Protein AF-A0AAD5VWN6-F1 (afdb_monomer)

InterPro domains:
  IPR001338 Class I Hydrophobin [PF01185] (33-110)
  IPR001338 Class I Hydrophobin [SM00075] (33-107)

pLDDT: mean 71.24, std 16.0, range [37.81, 91.0]

Structure (mmCIF, N/CA/C/O backbone):
data_AF-A0AAD5VWN6-F1
#
_entry.id   AF-A0AAD5VWN6-F1
#
loop_
_atom_site.group_PDB
_atom_site.id
_atom_site.type_symbol
_atom_site.label_atom_id
_atom_site.label_alt_id
_atom_site.label_comp_id
_atom_site.label_asym_id
_atom_site.label_entity_id
_atom_site.label_seq_id
_atom_site.pdbx_PDB_ins_code
_atom_site.Cartn_x
_atom_site.Cartn_y
_atom_site.Cartn_z
_atom_site.occupancy
_atom_site.B_iso_or_equiv
_atom_site.auth_seq_id
_atom_site.auth_comp_id
_atom_site.auth_asym_id
_atom_site.auth_atom_id
_atom_site.pdbx_PDB_model_num
ATOM 1 N N . MET A 1 1 ? -40.906 -38.883 14.150 1.00 48.06 1 MET A N 1
ATOM 2 C CA . MET A 1 1 ? -40.483 -40.295 14.250 1.00 48.06 1 MET A CA 1
ATOM 3 C C . MET A 1 1 ? -40.763 -40.984 12.924 1.00 48.06 1 MET A C 1
ATOM 5 O O . MET A 1 1 ? -41.89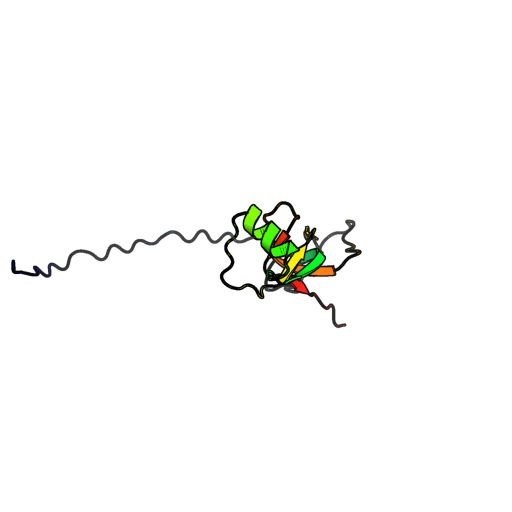8 -41.350 12.664 1.00 48.06 1 MET A O 1
ATOM 9 N N . TYR A 1 2 ? -39.741 -41.125 12.083 1.00 50.22 2 TYR A N 1
ATOM 10 C CA . TYR A 1 2 ? -39.626 -42.271 11.187 1.00 50.22 2 TYR A CA 1
ATOM 11 C C . TYR A 1 2 ? -38.157 -42.688 11.191 1.00 50.22 2 TYR A C 1
ATOM 13 O O . TYR A 1 2 ? -37.255 -41.855 11.246 1.00 50.22 2 TYR A O 1
ATOM 21 N N . PHE A 1 3 ? -37.984 -43.989 11.316 1.00 52.44 3 PHE A N 1
ATOM 22 C CA . PHE A 1 3 ? -36.806 -44.709 11.763 1.00 52.44 3 PHE A CA 1
ATOM 23 C C . PHE A 1 3 ? -35.959 -45.140 10.552 1.00 52.44 3 PHE A C 1
ATOM 25 O O . PHE A 1 3 ? -36.491 -45.295 9.455 1.00 52.44 3 PHE A O 1
ATOM 32 N N . ASN A 1 4 ? -34.674 -45.405 10.814 1.00 44.66 4 ASN A N 1
ATOM 33 C CA . ASN A 1 4 ? -33.694 -46.151 10.006 1.00 44.66 4 ASN A CA 1
ATOM 34 C C . ASN A 1 4 ? -32.741 -45.418 9.050 1.00 44.66 4 ASN A C 1
ATOM 36 O O . ASN A 1 4 ? -32.905 -45.375 7.833 1.00 44.66 4 ASN A O 1
ATOM 40 N N . MET A 1 5 ? -31.622 -45.026 9.667 1.00 58.59 5 MET A N 1
ATOM 41 C CA . MET A 1 5 ? -30.266 -44.956 9.127 1.00 58.59 5 MET A CA 1
ATOM 42 C C . MET A 1 5 ? -29.877 -46.269 8.416 1.00 58.59 5 MET A C 1
ATOM 44 O O . MET A 1 5 ? -29.539 -47.254 9.069 1.00 58.59 5 MET A O 1
ATOM 48 N N . GLN A 1 6 ? -29.885 -46.291 7.082 1.00 53.38 6 GLN A N 1
ATOM 49 C CA . GLN A 1 6 ? -29.202 -47.334 6.311 1.00 53.38 6 GLN A CA 1
ATOM 50 C C . GLN A 1 6 ? -27.794 -46.843 5.969 1.00 53.38 6 GLN A C 1
ATOM 52 O O . GLN A 1 6 ? -27.587 -46.075 5.032 1.00 53.38 6 GLN A O 1
ATOM 57 N N . PHE A 1 7 ? -26.831 -47.283 6.776 1.00 58.59 7 PHE A N 1
ATOM 58 C CA . PHE A 1 7 ? -25.401 -47.027 6.628 1.00 58.59 7 PHE A CA 1
ATOM 59 C C . PHE A 1 7 ? -24.861 -47.858 5.451 1.00 58.59 7 PHE A C 1
ATOM 61 O O . PHE A 1 7 ? -24.333 -48.954 5.630 1.00 58.59 7 PHE A O 1
ATOM 68 N N . LYS A 1 8 ? -25.052 -47.387 4.215 1.00 51.09 8 LYS A N 1
ATOM 69 C CA . LYS A 1 8 ? -24.422 -48.001 3.039 1.00 51.09 8 LYS A CA 1
ATOM 70 C C . LYS A 1 8 ? -23.141 -47.248 2.700 1.00 51.09 8 LYS A C 1
ATOM 72 O O . LYS A 1 8 ? -23.189 -46.165 2.130 1.00 51.09 8 LYS A O 1
ATOM 77 N N . LEU A 1 9 ? -22.002 -47.855 3.049 1.00 57.28 9 LEU A N 1
ATOM 78 C CA . LEU A 1 9 ? -20.699 -47.523 2.475 1.00 57.28 9 LEU A CA 1
ATOM 79 C C . LEU A 1 9 ? -20.827 -47.550 0.947 1.00 57.28 9 LEU A C 1
ATOM 81 O O . LEU A 1 9 ? -21.028 -48.610 0.352 1.00 57.28 9 LEU A O 1
ATOM 85 N N . SER A 1 10 ? -20.708 -46.396 0.302 1.00 52.88 10 SER A N 1
ATOM 86 C CA . SER A 1 10 ? -20.518 -46.336 -1.140 1.00 52.88 10 SER A CA 1
ATOM 87 C C . SER A 1 10 ? -19.602 -45.183 -1.506 1.00 52.88 10 SER A C 1
ATOM 89 O O . SER A 1 10 ? -19.931 -44.023 -1.299 1.00 52.88 10 SER A O 1
ATOM 91 N N . ALA A 1 11 ? -18.459 -45.598 -2.049 1.00 55.22 11 ALA A N 1
ATOM 92 C CA . ALA A 1 11 ? -17.525 -44.877 -2.896 1.00 55.22 11 ALA A CA 1
ATOM 93 C C . ALA A 1 11 ? -16.919 -43.576 -2.343 1.00 55.22 11 ALA A C 1
ATOM 95 O O . ALA A 1 11 ? -17.510 -42.501 -2.372 1.00 55.22 11 ALA A O 1
ATOM 96 N N . LEU A 1 12 ? -15.639 -43.687 -1.971 1.00 53.09 12 LEU A N 1
ATOM 97 C CA . LEU A 1 12 ? -14.665 -42.606 -2.084 1.00 53.09 12 LEU A CA 1
ATOM 98 C C . LEU A 1 12 ? -14.720 -42.036 -3.510 1.00 53.09 12 LEU A C 1
ATOM 100 O O . LEU A 1 12 ? -14.169 -42.625 -4.437 1.00 53.09 12 LEU A O 1
ATOM 104 N N . VAL A 1 13 ? -15.371 -40.890 -3.688 1.00 54.78 13 VAL A N 1
ATOM 105 C CA . VAL A 1 13 ? -15.123 -40.027 -4.844 1.00 54.78 13 VAL A CA 1
ATOM 106 C C . VAL A 1 13 ? -14.114 -38.992 -4.377 1.00 54.78 13 VAL A C 1
ATOM 108 O O . VAL A 1 13 ? -14.460 -37.985 -3.765 1.00 54.78 13 VAL A O 1
ATOM 111 N N . ALA A 1 14 ? -12.837 -39.281 -4.619 1.00 57.34 14 ALA A N 1
ATOM 112 C CA . ALA A 1 14 ? -11.787 -38.283 -4.535 1.00 57.34 14 ALA A CA 1
ATOM 113 C C . ALA A 1 14 ? -12.021 -37.271 -5.665 1.00 57.34 14 ALA A C 1
ATOM 115 O O . ALA A 1 14 ? -11.592 -37.473 -6.799 1.00 57.34 14 ALA A O 1
ATOM 116 N N . ALA A 1 15 ? -12.746 -36.193 -5.369 1.00 50.84 15 ALA A N 1
ATOM 117 C CA . ALA A 1 15 ? -12.767 -35.021 -6.226 1.00 50.84 15 ALA A CA 1
ATOM 118 C C . ALA A 1 15 ? -11.416 -34.310 -6.066 1.00 50.84 15 ALA A C 1
ATOM 120 O O . ALA A 1 15 ? -11.249 -33.440 -5.214 1.00 50.84 15 ALA A O 1
ATOM 121 N N . ALA A 1 16 ? -10.427 -34.727 -6.858 1.00 58.88 16 ALA A N 1
ATOM 122 C CA . ALA A 1 16 ? -9.221 -33.944 -7.073 1.00 58.88 16 ALA A CA 1
ATOM 123 C C . ALA A 1 16 ? -9.624 -32.693 -7.867 1.00 58.88 16 ALA A C 1
ATOM 125 O O . ALA A 1 16 ? -9.675 -32.709 -9.096 1.00 58.88 16 ALA A O 1
ATOM 126 N N . LEU A 1 17 ? -9.985 -31.619 -7.162 1.00 53.59 17 LEU A N 1
ATOM 127 C CA . LEU A 1 17 ? -10.072 -30.301 -7.775 1.00 53.59 17 LEU A CA 1
ATOM 128 C C . LEU A 1 17 ? -8.651 -29.925 -8.191 1.00 53.59 17 LEU A C 1
ATOM 130 O O . LEU A 1 17 ? -7.768 -29.777 -7.348 1.00 53.59 17 LEU A O 1
ATOM 134 N N . ALA A 1 18 ? -8.436 -29.862 -9.504 1.00 53.31 18 ALA A N 1
ATOM 135 C CA . ALA A 1 18 ? -7.191 -29.437 -10.114 1.00 53.31 18 ALA A CA 1
ATOM 136 C C . ALA A 1 18 ? -6.790 -28.079 -9.531 1.00 53.31 18 ALA A C 1
ATOM 138 O O . ALA A 1 18 ? -7.446 -27.065 -9.770 1.00 53.31 18 ALA A O 1
ATOM 139 N N . THR A 1 19 ? -5.723 -28.063 -8.739 1.00 49.81 19 THR A N 1
ATOM 140 C CA . THR A 1 19 ? -5.093 -26.829 -8.299 1.00 49.81 19 THR A CA 1
ATOM 141 C C . THR A 1 19 ? -4.417 -26.214 -9.516 1.00 49.81 19 THR A C 1
ATOM 143 O O . THR A 1 19 ? -3.382 -26.683 -9.987 1.00 4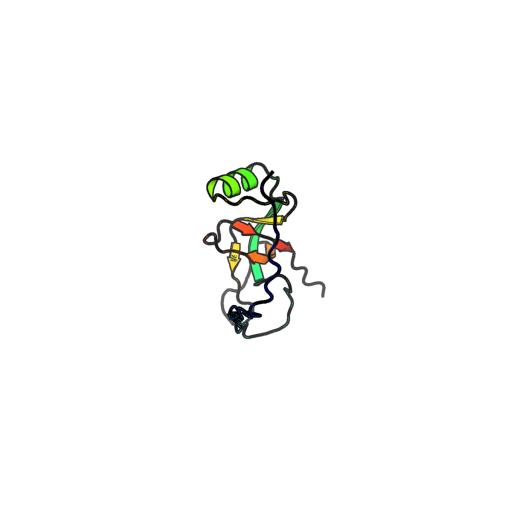9.81 19 THR A O 1
ATOM 146 N N . SER A 1 20 ? -5.016 -25.162 -10.071 1.00 45.09 20 SER A N 1
ATOM 147 C CA . SER A 1 20 ? -4.307 -24.273 -10.982 1.00 45.09 20 SER A CA 1
ATOM 148 C C . SER A 1 20 ? -3.230 -23.556 -10.171 1.00 45.09 20 SER A C 1
ATOM 150 O O . SER A 1 20 ? -3.482 -22.513 -9.569 1.00 45.09 20 SER A O 1
ATOM 152 N N . VAL A 1 21 ? -2.033 -24.136 -10.108 1.00 53.78 21 VAL A N 1
ATOM 153 C CA . VAL A 1 21 ? -0.848 -23.395 -9.688 1.00 53.78 21 VAL A CA 1
ATOM 154 C C . VAL A 1 21 ? -0.546 -22.434 -10.828 1.00 53.78 21 VAL A C 1
ATOM 156 O O . VAL A 1 21 ? 0.034 -22.816 -11.843 1.00 53.78 21 VAL A O 1
ATOM 159 N N . ILE A 1 22 ? -0.991 -21.188 -10.690 1.00 50.09 22 ILE A N 1
ATOM 160 C CA . ILE A 1 22 ? -0.451 -20.102 -11.496 1.00 50.09 22 ILE A CA 1
ATOM 161 C C . ILE A 1 22 ? 0.952 -19.880 -10.935 1.00 50.09 22 ILE A C 1
ATOM 163 O O . ILE A 1 22 ? 1.134 -19.191 -9.935 1.00 50.09 22 ILE A O 1
ATOM 167 N N . ALA A 1 23 ? 1.946 -20.542 -11.523 1.00 46.09 23 ALA A N 1
ATOM 168 C CA . ALA A 1 23 ? 3.326 -20.139 -11.339 1.00 46.09 23 ALA A CA 1
ATOM 169 C C . ALA A 1 23 ? 3.476 -18.802 -12.068 1.00 46.09 23 ALA A C 1
ATOM 171 O O . ALA A 1 23 ? 3.767 -18.761 -13.264 1.00 46.09 23 ALA A O 1
ATOM 172 N N . SER A 1 24 ? 3.204 -17.705 -11.360 1.00 54.19 24 SER A N 1
ATOM 173 C CA . SER A 1 24 ? 3.684 -16.395 -11.774 1.00 54.19 24 SER A CA 1
ATOM 174 C C . SER A 1 24 ? 5.196 -16.517 -11.865 1.00 54.19 24 SER A C 1
ATOM 176 O O . SER A 1 24 ? 5.881 -16.684 -10.856 1.00 54.19 24 SER A O 1
ATOM 178 N N . LEU A 1 25 ? 5.714 -16.495 -13.089 1.00 51.88 25 LEU A N 1
ATOM 179 C CA . LEU A 1 25 ? 7.128 -16.288 -13.343 1.00 51.88 25 LEU A CA 1
ATOM 180 C C . LEU A 1 25 ? 7.415 -14.837 -12.942 1.00 51.88 25 LEU A C 1
ATOM 182 O O . LEU A 1 25 ? 7.483 -13.959 -13.796 1.00 51.88 25 LEU A O 1
ATOM 186 N N . ASN A 1 26 ? 7.530 -14.577 -11.637 1.00 52.00 26 ASN A N 1
ATOM 187 C CA . ASN A 1 26 ? 8.194 -13.380 -11.141 1.00 52.00 26 ASN A CA 1
ATOM 188 C C . ASN A 1 26 ? 9.667 -13.558 -11.492 1.00 52.00 26 ASN A C 1
ATOM 190 O O . ASN A 1 26 ? 10.473 -14.105 -10.739 1.00 52.00 26 ASN A O 1
ATOM 194 N N . GLY A 1 27 ? 9.973 -13.214 -12.738 1.00 47.53 27 GLY A N 1
ATOM 195 C CA . GLY A 1 27 ? 11.311 -13.174 -13.271 1.00 47.53 27 GLY A CA 1
ATOM 196 C C . GLY A 1 27 ? 12.079 -12.050 -12.602 1.00 47.53 27 GLY A C 1
ATOM 197 O O . GLY A 1 27 ? 12.186 -10.970 -13.164 1.00 47.53 27 GLY A O 1
ATOM 198 N N . GLY A 1 28 ? 12.666 -12.357 -11.447 1.00 44.19 28 GLY A N 1
ATOM 199 C CA . GLY A 1 28 ? 13.961 -11.830 -11.050 1.00 44.19 28 GLY A CA 1
ATOM 200 C C . GLY A 1 28 ? 14.062 -11.251 -9.634 1.00 44.19 28 GLY A C 1
ATOM 201 O O . GLY A 1 28 ? 13.114 -10.739 -9.057 1.00 4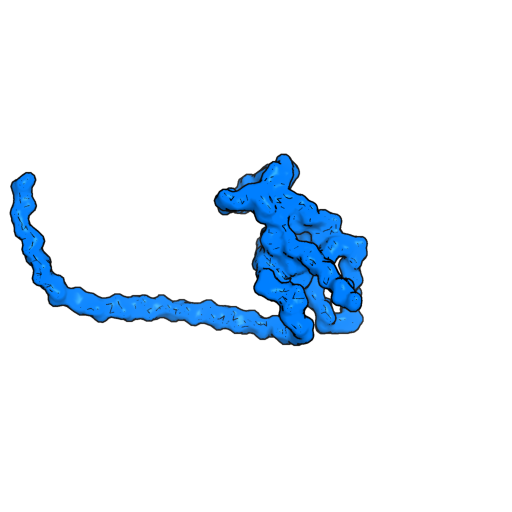4.19 28 GLY A O 1
ATOM 202 N N . SER A 1 29 ? 15.292 -11.345 -9.131 1.00 43.19 29 SER A N 1
ATOM 203 C CA . SER A 1 29 ? 15.957 -10.483 -8.146 1.00 43.19 29 SER A CA 1
ATOM 204 C C . SER A 1 29 ? 15.335 -10.307 -6.757 1.00 43.19 29 SER A C 1
ATOM 206 O O . SER A 1 29 ? 14.933 -9.211 -6.395 1.00 43.19 29 SER A O 1
ATOM 208 N N . GLY A 1 30 ? 15.443 -11.361 -5.940 1.00 47.00 30 GLY A N 1
ATOM 209 C CA . GLY A 1 30 ? 15.397 -11.295 -4.476 1.00 47.00 30 GLY A CA 1
ATOM 210 C C . GLY A 1 30 ? 13.994 -11.078 -3.916 1.00 47.00 30 GLY A C 1
ATOM 211 O O . GLY A 1 30 ? 13.362 -10.071 -4.200 1.00 47.00 30 GLY A O 1
ATOM 212 N N . ASP A 1 31 ? 13.516 -12.004 -3.086 1.00 60.28 31 ASP A N 1
ATOM 213 C CA . ASP A 1 31 ? 12.267 -11.887 -2.322 1.00 60.28 31 ASP A CA 1
ATOM 214 C C . ASP A 1 31 ? 12.336 -10.734 -1.296 1.00 60.28 31 ASP A C 1
ATOM 216 O O . ASP A 1 31 ? 12.338 -10.943 -0.086 1.00 60.28 31 ASP A O 1
ATOM 220 N N . ILE A 1 32 ? 12.430 -9.491 -1.768 1.00 66.81 32 ILE A N 1
ATOM 221 C CA . ILE A 1 32 ? 12.348 -8.281 -0.945 1.00 66.81 32 ILE A CA 1
ATOM 222 C C . ILE A 1 32 ? 10.896 -8.104 -0.471 1.00 66.81 32 ILE A C 1
ATOM 224 O O . ILE A 1 32 ? 10.658 -7.613 0.628 1.00 66.81 32 ILE A O 1
ATOM 228 N N . CYS A 1 33 ? 9.926 -8.589 -1.255 1.00 73.12 33 CYS A N 1
ATOM 229 C CA . CYS A 1 33 ? 8.520 -8.665 -0.876 1.00 73.12 33 CYS A CA 1
ATOM 230 C C . CYS A 1 33 ? 8.011 -10.105 -0.841 1.00 73.12 33 CYS A C 1
ATOM 232 O O . CYS A 1 33 ? 7.715 -10.688 -1.879 1.00 73.12 33 CYS A O 1
ATOM 234 N N . SER A 1 34 ? 7.813 -10.651 0.360 1.00 71.81 34 SER A N 1
ATOM 235 C CA . SER A 1 34 ? 7.168 -11.963 0.534 1.00 71.81 34 SER A CA 1
ATOM 236 C C . SER A 1 34 ? 5.635 -11.912 0.454 1.00 71.81 34 SER A C 1
ATOM 238 O O . SER A 1 34 ? 4.996 -12.956 0.364 1.00 71.81 34 SER A O 1
ATOM 240 N N . THR A 1 35 ? 5.036 -10.717 0.514 1.00 70.50 35 THR A N 1
ATOM 241 C CA . THR A 1 35 ? 3.577 -10.509 0.497 1.00 70.50 35 THR A CA 1
ATOM 242 C C . THR A 1 35 ? 3.015 -10.251 -0.901 1.00 70.50 35 THR A C 1
ATOM 244 O O . THR A 1 35 ? 1.817 -10.383 -1.100 1.00 70.50 35 THR A O 1
ATOM 247 N N . GLY A 1 36 ? 3.834 -9.903 -1.898 1.00 75.06 36 GLY A N 1
ATOM 248 C CA . GLY A 1 36 ? 3.334 -9.576 -3.237 1.00 75.06 36 GLY A CA 1
ATOM 249 C C . GLY A 1 36 ? 4.301 -8.729 -4.068 1.00 75.06 36 GLY A C 1
ATOM 250 O O . GLY A 1 36 ? 5.462 -8.585 -3.695 1.00 75.06 36 GLY A O 1
ATOM 251 N N . PRO A 1 37 ? 3.858 -8.166 -5.206 1.00 79.56 37 PRO A N 1
ATOM 252 C CA . PRO A 1 37 ? 4.692 -7.292 -6.027 1.00 79.56 37 PRO A CA 1
ATOM 253 C C . PRO A 1 37 ? 5.035 -5.974 -5.313 1.00 79.56 37 PRO A C 1
ATOM 255 O O . PRO A 1 37 ? 4.269 -5.473 -4.483 1.00 79.56 37 PRO A O 1
ATOM 258 N N . ILE A 1 38 ? 6.175 -5.390 -5.692 1.00 83.75 38 ILE A N 1
ATOM 259 C CA . ILE A 1 38 ? 6.617 -4.065 -5.239 1.00 83.75 38 ILE A CA 1
ATOM 260 C C . ILE A 1 38 ? 5.768 -2.990 -5.918 1.00 83.75 38 ILE A C 1
ATOM 262 O O . ILE A 1 38 ? 5.558 -3.013 -7.133 1.00 83.75 38 ILE A O 1
ATOM 266 N N . GLN A 1 39 ? 5.281 -2.030 -5.135 1.00 86.94 39 GLN A N 1
ATOM 267 C CA . GLN A 1 39 ? 4.414 -0.959 -5.618 1.00 86.94 39 GLN A CA 1
ATOM 268 C C . GLN A 1 39 ? 4.832 0.395 -5.041 1.00 86.94 39 GLN A C 1
ATOM 270 O O . GLN A 1 39 ? 5.316 0.489 -3.913 1.00 86.94 39 GLN A O 1
ATOM 275 N N . CYS A 1 40 ? 4.635 1.452 -5.827 1.00 88.31 40 CYS A N 1
ATOM 276 C CA . CYS A 1 40 ? 4.785 2.836 -5.392 1.00 88.31 40 CYS A CA 1
ATOM 277 C C . CYS A 1 40 ? 3.411 3.380 -5.036 1.00 88.31 40 CYS A C 1
ATOM 279 O O . CYS A 1 40 ? 2.604 3.585 -5.939 1.00 88.31 40 CYS A O 1
ATOM 281 N N . CYS A 1 41 ? 3.145 3.631 -3.760 1.00 90.81 41 CYS A N 1
ATOM 282 C CA . CYS A 1 41 ? 1.887 4.220 -3.312 1.00 90.81 41 CYS A CA 1
ATOM 283 C C . CYS A 1 41 ? 2.106 5.657 -2.844 1.00 90.81 41 CYS A C 1
ATOM 285 O O . CYS A 1 41 ? 3.121 5.974 -2.219 1.00 90.81 41 CYS A O 1
ATOM 287 N N . ASN A 1 42 ? 1.135 6.535 -3.101 1.00 91.00 42 ASN A N 1
ATOM 288 C CA . ASN A 1 42 ? 1.204 7.914 -2.619 1.00 91.00 42 ASN A CA 1
ATOM 289 C C . ASN A 1 42 ? 1.125 7.992 -1.087 1.00 91.00 42 ASN A C 1
ATOM 291 O O . ASN A 1 42 ? 1.816 8.799 -0.469 1.00 91.00 42 ASN A O 1
ATOM 295 N N . SER A 1 43 ? 0.300 7.137 -0.482 1.00 88.44 43 SER A N 1
ATOM 296 C CA . SER A 1 43 ? 0.169 7.019 0.969 1.00 88.44 43 SER A CA 1
ATOM 297 C C . SER A 1 43 ? -0.294 5.618 1.358 1.00 88.44 43 SER A C 1
ATOM 299 O O . SER A 1 43 ? -0.959 4.946 0.569 1.00 88.44 43 SER A O 1
ATOM 301 N N . VAL A 1 44 ? 0.027 5.196 2.582 1.00 89.31 44 VAL A N 1
ATOM 302 C CA . VAL A 1 44 ? -0.526 3.993 3.214 1.00 89.31 44 VAL A CA 1
ATOM 303 C C . VAL A 1 44 ? -1.373 4.410 4.405 1.00 89.31 44 VAL A C 1
ATOM 305 O O . VAL A 1 44 ? -0.902 5.119 5.295 1.00 89.31 44 VAL A O 1
ATOM 308 N N . GLN A 1 45 ? -2.622 3.963 4.432 1.00 88.94 45 GLN A N 1
ATOM 309 C CA . GLN A 1 45 ? -3.582 4.272 5.484 1.00 88.94 45 GLN A CA 1
ATOM 310 C C . GLN A 1 45 ? -4.236 2.995 6.013 1.00 88.94 45 GLN A C 1
ATOM 312 O O . GLN A 1 45 ? -4.409 2.041 5.259 1.00 88.94 45 GLN A O 1
ATOM 317 N 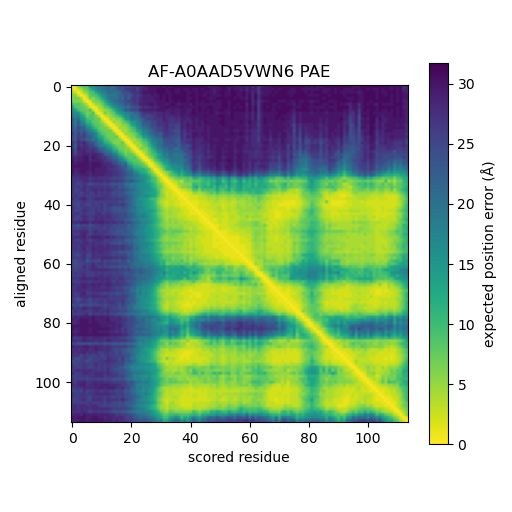N . PRO A 1 46 ? -4.630 2.946 7.294 1.00 87.06 46 PRO A N 1
ATOM 318 C CA . PRO A 1 46 ? -5.401 1.819 7.797 1.00 87.06 46 PRO A CA 1
ATOM 319 C C . PRO A 1 46 ? -6.760 1.752 7.089 1.00 87.06 46 PRO A C 1
ATOM 321 O O . PRO A 1 46 ? -7.375 2.783 6.804 1.00 87.06 46 PRO A O 1
ATOM 324 N N . SER A 1 47 ? -7.256 0.540 6.854 1.00 84.81 47 SER A N 1
ATOM 325 C CA . SER A 1 47 ? -8.590 0.302 6.276 1.00 84.81 47 SER A CA 1
ATOM 326 C C . SER A 1 47 ? -9.737 0.908 7.100 1.00 84.81 47 SER A C 1
ATOM 328 O O . SER A 1 47 ? -10.778 1.242 6.540 1.00 84.81 47 SER A O 1
ATOM 330 N N . SER A 1 48 ? -9.532 1.139 8.401 1.00 83.88 48 SER A N 1
ATOM 331 C CA . SER A 1 48 ? -10.451 1.868 9.293 1.00 83.88 48 SER A CA 1
ATOM 332 C C . SER A 1 48 ? -10.459 3.393 9.122 1.00 83.88 48 SER A C 1
ATOM 334 O O . SER A 1 48 ? -11.281 4.065 9.746 1.00 83.88 48 SER A O 1
ATOM 336 N N . SER A 1 49 ? -9.589 3.972 8.287 1.00 87.25 49 SER A N 1
ATOM 337 C CA . SER A 1 49 ? -9.667 5.397 7.942 1.00 87.25 49 SER A CA 1
ATOM 338 C C . SER A 1 49 ? -10.992 5.690 7.233 1.00 87.25 49 SER A C 1
ATOM 340 O O . SER A 1 49 ? -11.392 4.954 6.329 1.00 87.25 49 SER A O 1
ATOM 342 N N . THR A 1 50 ? -11.678 6.775 7.607 1.00 86.06 50 THR A N 1
ATOM 343 C CA . THR A 1 50 ? -12.984 7.149 7.031 1.00 86.06 50 THR A CA 1
ATOM 344 C C . THR A 1 50 ? -12.940 7.227 5.504 1.00 86.06 50 THR A C 1
ATOM 346 O O . THR A 1 50 ? -13.849 6.751 4.836 1.00 86.06 50 THR A O 1
ATOM 349 N N . ALA A 1 51 ? -11.865 7.781 4.937 1.00 85.50 51 ALA A N 1
ATOM 350 C CA . ALA A 1 51 ? -11.721 7.889 3.488 1.00 85.50 51 ALA A CA 1
ATOM 351 C C . ALA A 1 51 ? -11.532 6.515 2.820 1.00 85.50 51 ALA A C 1
ATOM 353 O O . ALA A 1 51 ? -12.130 6.236 1.787 1.00 85.50 51 ALA A O 1
ATOM 354 N N . VAL A 1 52 ? -10.723 5.641 3.424 1.00 86.38 52 VAL A N 1
ATOM 355 C CA . VAL A 1 52 ? -10.416 4.312 2.877 1.00 86.38 52 VAL A CA 1
ATOM 356 C C . VAL A 1 52 ? -11.627 3.394 2.977 1.00 86.38 52 VAL A C 1
ATOM 358 O O . VAL A 1 52 ? -12.009 2.781 1.989 1.00 86.38 52 VAL A O 1
ATOM 361 N N . SER A 1 53 ? -12.275 3.355 4.139 1.00 85.38 53 SER A N 1
ATOM 362 C CA . SER A 1 53 ? -13.499 2.580 4.362 1.00 85.38 53 SER A CA 1
ATOM 363 C C . SER A 1 53 ? -14.618 2.951 3.385 1.00 85.38 53 SER A C 1
ATOM 365 O O . SER A 1 53 ? -15.257 2.054 2.847 1.00 85.38 53 SER A O 1
ATOM 367 N N . GLN A 1 54 ? -14.806 4.238 3.072 1.00 86.75 54 GLN A N 1
ATOM 368 C CA . GLN A 1 54 ? -15.766 4.676 2.048 1.00 86.75 54 GLN A CA 1
ATOM 369 C C . GLN A 1 54 ? -15.415 4.169 0.644 1.00 86.75 54 GLN A C 1
ATOM 371 O O . GLN A 1 54 ? -16.301 3.762 -0.105 1.00 86.75 54 GLN A O 1
ATOM 376 N N . ILE A 1 55 ? -14.130 4.184 0.278 1.00 85.56 55 ILE A N 1
ATOM 377 C CA . ILE A 1 55 ? -13.668 3.673 -1.020 1.00 85.56 55 ILE A CA 1
ATOM 378 C C . ILE A 1 55 ? -13.857 2.153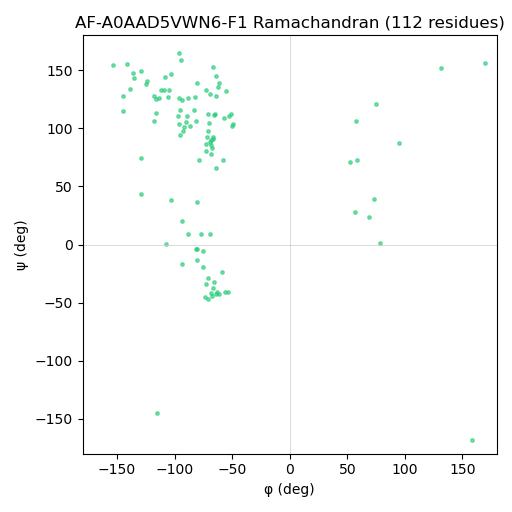 -1.091 1.00 85.56 55 ILE A C 1
ATOM 380 O O . ILE A 1 55 ? -14.353 1.647 -2.094 1.00 85.56 55 ILE A O 1
ATOM 384 N N . LEU A 1 56 ? -13.504 1.426 -0.027 1.00 83.75 56 LEU A N 1
ATOM 385 C CA . LEU A 1 56 ? -13.687 -0.024 0.072 1.00 83.75 56 LEU A CA 1
ATOM 386 C C . LEU A 1 56 ? -15.170 -0.414 -0.011 1.00 83.75 56 LEU A C 1
ATOM 388 O O . LEU A 1 56 ? -15.500 -1.351 -0.735 1.00 83.75 56 LEU A O 1
ATOM 392 N N . ASP A 1 57 ? -16.056 0.326 0.660 1.00 85.50 57 ASP A N 1
ATOM 393 C CA . ASP A 1 57 ? -17.509 0.113 0.611 1.00 85.50 57 ASP A CA 1
ATOM 394 C C . ASP A 1 57 ? -18.069 0.347 -0.801 1.00 85.50 57 ASP A C 1
ATOM 396 O O . ASP A 1 57 ? -18.819 -0.479 -1.323 1.00 85.50 57 ASP A O 1
ATOM 400 N N . LEU A 1 58 ? -17.615 1.405 -1.487 1.00 84.88 58 LEU A N 1
ATOM 401 C CA . LEU A 1 58 ? -18.007 1.685 -2.872 1.00 84.88 58 LEU A CA 1
ATOM 402 C C . LEU A 1 58 ? -17.512 0.615 -3.858 1.00 84.88 58 LEU A C 1
ATOM 404 O O . LEU A 1 58 ? -18.172 0.332 -4.859 1.00 84.88 58 LEU A O 1
ATOM 408 N N . LEU A 1 59 ? -16.357 0.015 -3.574 1.00 81.56 59 LEU A N 1
ATOM 409 C CA . LEU A 1 59 ? -15.795 -1.102 -4.332 1.00 81.56 59 LEU A CA 1
ATOM 410 C C . LEU A 1 59 ? -16.406 -2.459 -3.932 1.00 81.56 59 LEU A C 1
ATOM 412 O O . LEU A 1 59 ? -16.077 -3.475 -4.545 1.00 81.56 59 LEU A O 1
ATOM 416 N N . GLY A 1 60 ? -17.289 -2.496 -2.926 1.00 82.44 60 GLY A N 1
ATOM 417 C CA . GLY A 1 60 ? -17.928 -3.717 -2.430 1.00 82.44 60 GLY A CA 1
ATOM 418 C C . GLY A 1 60 ? -16.971 -4.670 -1.712 1.00 82.44 60 GLY A C 1
ATOM 419 O O . GLY A 1 60 ? -17.225 -5.876 -1.656 1.00 82.44 60 GLY A O 1
ATOM 420 N N . ILE A 1 61 ? -15.856 -4.161 -1.187 1.00 79.00 61 ILE A N 1
ATOM 421 C CA . ILE A 1 61 ? -14.825 -4.977 -0.554 1.00 79.00 61 ILE A CA 1
ATOM 422 C C . ILE A 1 61 ? -15.107 -5.072 0.945 1.00 79.00 61 ILE A C 1
ATOM 424 O O . ILE A 1 61 ? -14.796 -4.174 1.727 1.00 79.00 61 ILE A O 1
ATOM 428 N N . VAL A 1 62 ? -15.682 -6.199 1.361 1.00 71.06 62 VAL A N 1
ATOM 429 C CA . VAL A 1 62 ? -15.863 -6.522 2.779 1.00 71.06 62 VAL A CA 1
ATOM 430 C C . VAL A 1 62 ? -14.560 -7.093 3.329 1.00 71.06 62 VAL A C 1
ATOM 432 O O . VAL A 1 62 ? -14.200 -8.240 3.062 1.00 71.06 62 VAL A O 1
ATOM 435 N N . HIS A 1 63 ? -13.861 -6.289 4.124 1.00 65.69 63 HIS A N 1
ATOM 436 C CA . HIS A 1 63 ? -12.709 -6.732 4.900 1.00 65.69 63 HIS A CA 1
ATOM 437 C C . HIS A 1 63 ? -13.134 -7.088 6.322 1.00 65.69 63 HIS A C 1
ATOM 439 O O . HIS A 1 63 ? -13.735 -6.278 7.021 1.00 65.69 63 HIS A O 1
ATOM 445 N N . GLN A 1 64 ? -12.803 -8.306 6.758 1.00 61.06 64 GLN A N 1
ATOM 446 C CA . GLN A 1 64 ? -13.054 -8.739 8.138 1.00 61.06 64 GLN A CA 1
ATOM 447 C C . GLN A 1 64 ? -12.064 -8.126 9.138 1.00 61.06 64 GLN A C 1
ATOM 449 O O . GLN A 1 64 ? -12.356 -8.073 10.329 1.00 61.06 64 GLN A O 1
ATOM 454 N N . ASP A 1 65 ? -10.920 -7.642 8.652 1.00 67.19 65 ASP A N 1
ATOM 455 C CA . ASP A 1 65 ? -9.910 -6.961 9.452 1.00 67.19 65 ASP A CA 1
ATOM 456 C C . ASP A 1 65 ? -9.778 -5.503 8.985 1.00 67.19 65 ASP A C 1
ATOM 458 O O . ASP A 1 65 ? -9.370 -5.228 7.856 1.00 67.19 65 ASP A O 1
ATOM 462 N N . LEU A 1 66 ? -10.178 -4.572 9.856 1.00 68.56 66 LEU A N 1
ATOM 463 C CA . LEU A 1 66 ? -10.179 -3.121 9.612 1.00 68.56 66 LEU A CA 1
ATOM 464 C C . LEU A 1 66 ? -8.846 -2.447 9.999 1.00 68.56 66 LEU A C 1
ATOM 466 O O . LEU A 1 66 ? -8.749 -1.214 10.042 1.00 68.56 66 LEU A O 1
ATOM 470 N N . SER A 1 67 ? -7.823 -3.242 10.312 1.00 77.25 67 SER A N 1
ATOM 471 C CA . SER A 1 67 ? -6.469 -2.772 10.614 1.00 77.25 67 SER A CA 1
ATOM 472 C C . SER A 1 67 ? -5.480 -3.080 9.496 1.00 77.25 67 SER A C 1
ATOM 474 O O . SER A 1 67 ? -4.315 -2.695 9.599 1.00 77.25 67 SER A O 1
ATOM 476 N N . ILE A 1 68 ? -5.920 -3.712 8.403 1.00 84.38 68 ILE A N 1
ATOM 477 C CA . ILE A 1 68 ? -5.049 -3.969 7.258 1.00 84.38 68 ILE A CA 1
ATOM 478 C C . ILE A 1 68 ? -4.615 -2.624 6.651 1.00 84.38 68 ILE A C 1
ATOM 480 O O . ILE A 1 68 ? -5.481 -1.790 6.356 1.00 84.38 68 ILE A O 1
ATOM 484 N N . PRO A 1 69 ? -3.305 -2.403 6.452 1.00 87.94 69 PRO A N 1
ATOM 485 C CA . PRO A 1 69 ? -2.795 -1.230 5.759 1.00 87.94 69 PRO A CA 1
ATOM 486 C C . PRO A 1 69 ? -3.141 -1.276 4.264 1.00 87.94 69 PRO A C 1
ATOM 488 O O . PRO A 1 69 ? -2.904 -2.270 3.574 1.00 87.94 69 PRO A O 1
ATOM 491 N N . ILE A 1 70 ? -3.705 -0.177 3.770 1.00 89.50 70 ILE A N 1
ATOM 492 C CA . ILE A 1 70 ? -4.169 0.022 2.398 1.00 89.50 70 ILE A CA 1
ATOM 493 C C . ILE A 1 70 ? -3.340 1.131 1.755 1.00 89.50 70 ILE A C 1
ATOM 495 O O . ILE A 1 70 ? -3.252 2.242 2.278 1.00 89.50 70 ILE A O 1
ATOM 499 N N . GLY A 1 71 ? -2.732 0.834 0.615 1.00 89.88 71 GLY A N 1
ATOM 500 C CA . GLY A 1 71 ? -2.054 1.810 -0.224 1.00 89.88 71 GLY A CA 1
ATOM 501 C C . GLY A 1 71 ? -3.057 2.573 -1.085 1.00 89.88 71 GLY A C 1
ATOM 502 O O . GLY A 1 71 ? -3.993 1.979 -1.617 1.00 89.88 71 GLY A O 1
ATOM 503 N N . ILE A 1 72 ? -2.857 3.880 -1.232 1.00 89.50 72 ILE A N 1
ATOM 504 C CA . ILE A 1 72 ? -3.685 4.772 -2.051 1.00 89.50 72 ILE A CA 1
ATOM 505 C C . ILE A 1 72 ? -2.871 5.256 -3.243 1.00 89.50 72 ILE A C 1
ATOM 507 O O . ILE A 1 72 ? -1.736 5.712 -3.069 1.00 89.50 72 ILE A O 1
ATOM 511 N N . THR A 1 73 ? -3.471 5.195 -4.432 1.00 89.62 73 THR A N 1
ATOM 512 C CA . THR A 1 73 ? -2.835 5.584 -5.699 1.00 89.62 73 THR A CA 1
ATOM 513 C C . THR A 1 73 ? -1.496 4.866 -5.870 1.00 89.62 73 THR A C 1
ATOM 515 O O . THR A 1 73 ? -0.426 5.458 -5.721 1.00 89.62 73 THR A O 1
ATOM 518 N N . CYS A 1 74 ? -1.577 3.560 -6.110 1.00 88.44 74 CYS A N 1
ATOM 519 C CA . CYS A 1 74 ? -0.454 2.648 -6.206 1.00 88.44 74 CYS A CA 1
ATOM 520 C C . CYS A 1 74 ? -0.172 2.246 -7.650 1.00 88.44 74 CYS A C 1
ATOM 522 O O . CYS A 1 74 ? -1.044 1.710 -8.338 1.00 88.44 74 CYS A O 1
ATOM 524 N N . THR A 1 75 ? 1.068 2.423 -8.089 1.00 86.31 75 THR A N 1
ATOM 525 C CA . THR A 1 75 ? 1.539 1.910 -9.377 1.00 86.31 75 THR A CA 1
ATOM 526 C C . THR A 1 75 ? 2.506 0.751 -9.156 1.00 86.31 75 THR A C 1
ATOM 528 O O . THR A 1 75 ? 3.410 0.877 -8.325 1.00 86.31 75 THR A O 1
ATOM 531 N N . PRO A 1 76 ? 2.354 -0.370 -9.881 1.00 81.19 76 PRO A N 1
ATOM 532 C CA . PRO A 1 76 ? 3.332 -1.448 -9.828 1.00 81.19 76 PRO A CA 1
ATOM 533 C C . PRO A 1 76 ? 4.691 -0.939 -10.320 1.00 81.19 76 PRO A C 1
ATOM 535 O O . PRO A 1 76 ? 4.753 -0.168 -11.280 1.00 81.19 76 PRO A O 1
ATOM 538 N N . ILE A 1 77 ? 5.763 -1.354 -9.646 1.00 79.06 77 ILE A N 1
ATOM 539 C CA . ILE A 1 77 ? 7.138 -1.068 -10.060 1.00 79.06 77 ILE A CA 1
ATOM 540 C C . ILE A 1 77 ? 7.823 -2.397 -10.342 1.00 79.06 77 ILE A C 1
ATOM 542 O O . ILE A 1 77 ? 7.864 -3.272 -9.478 1.00 79.06 77 ILE A O 1
ATOM 546 N N . ASP A 1 78 ? 8.422 -2.520 -11.518 1.00 68.12 78 ASP A N 1
A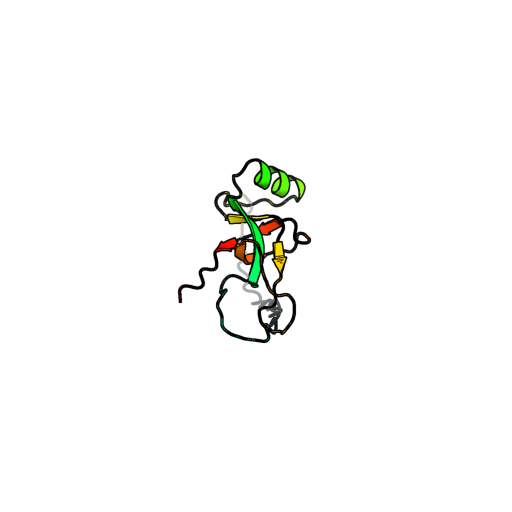TOM 547 C CA . ASP A 1 78 ? 9.329 -3.619 -11.813 1.00 68.12 78 ASP A CA 1
ATOM 548 C C . ASP A 1 78 ? 10.741 -3.198 -11.429 1.00 68.12 78 ASP A C 1
ATOM 550 O O . ASP A 1 78 ? 11.375 -2.428 -12.136 1.00 68.12 78 ASP A O 1
ATOM 554 N N . VAL A 1 79 ? 11.284 -3.710 -10.325 1.00 61.22 79 VAL A N 1
ATOM 555 C CA . VAL A 1 79 ? 12.646 -3.362 -9.861 1.00 61.22 79 VAL A CA 1
ATOM 556 C C . VAL A 1 79 ? 13.774 -3.899 -10.764 1.00 61.22 79 VAL A C 1
ATOM 558 O O . VAL A 1 79 ? 14.950 -3.821 -10.416 1.00 61.22 79 VAL A O 1
ATOM 561 N N . ILE A 1 80 ? 13.439 -4.440 -11.940 1.00 56.22 80 ILE A N 1
ATOM 562 C CA . ILE A 1 80 ? 14.343 -5.182 -12.827 1.00 56.22 80 ILE A CA 1
ATOM 563 C C . ILE A 1 80 ? 14.252 -4.614 -14.236 1.00 56.22 80 ILE A C 1
ATOM 565 O O . ILE A 1 80 ? 13.663 -5.188 -15.146 1.00 56.22 80 ILE A O 1
ATOM 569 N N . GLY A 1 81 ? 14.853 -3.447 -14.428 1.00 49.00 81 GLY A N 1
ATOM 570 C CA . GLY A 1 81 ? 15.004 -2.865 -15.753 1.00 49.00 81 GLY A CA 1
ATOM 571 C C . GLY A 1 81 ? 15.492 -1.420 -15.701 1.00 49.00 81 GLY A C 1
ATOM 572 O O . GLY A 1 81 ? 15.291 -0.744 -14.696 1.00 49.00 81 GLY A O 1
ATOM 573 N N . PRO A 1 82 ? 16.126 -0.919 -16.772 1.00 40.62 82 PRO A N 1
ATOM 574 C CA . PRO A 1 82 ? 16.569 0.471 -16.886 1.00 40.62 82 PRO A CA 1
ATOM 575 C C . PRO A 1 82 ? 15.416 1.419 -17.283 1.00 40.62 82 PRO A C 1
ATOM 577 O O . PRO A 1 82 ? 15.610 2.320 -18.095 1.00 40.62 82 PRO A O 1
ATOM 580 N N . GLY A 1 83 ? 14.204 1.174 -16.779 1.00 52.62 83 GLY A N 1
ATOM 581 C CA . GLY A 1 83 ? 13.051 2.066 -16.930 1.00 52.62 83 GLY A CA 1
ATOM 582 C C . GLY A 1 83 ? 12.903 2.964 -15.705 1.00 52.62 83 GLY A C 1
ATOM 583 O O . GLY A 1 83 ? 13.529 2.690 -14.683 1.00 52.62 83 GLY A O 1
ATOM 584 N N . ASP A 1 84 ? 12.102 4.028 -15.811 1.00 52.59 84 ASP A N 1
ATOM 585 C CA . ASP A 1 84 ? 11.751 4.973 -14.738 1.00 52.59 84 ASP A CA 1
ATOM 586 C C . ASP A 1 84 ? 11.094 4.269 -13.530 1.00 52.59 84 ASP A C 1
ATOM 588 O O . ASP A 1 84 ? 9.896 4.359 -13.283 1.00 52.59 84 ASP A O 1
ATOM 592 N N . ASN A 1 85 ? 11.901 3.541 -12.764 1.00 58.56 85 ASN A N 1
ATOM 593 C CA . ASN A 1 85 ? 11.509 2.738 -11.609 1.00 58.56 85 ASN A CA 1
ATOM 594 C C . ASN A 1 85 ? 11.647 3.529 -10.300 1.00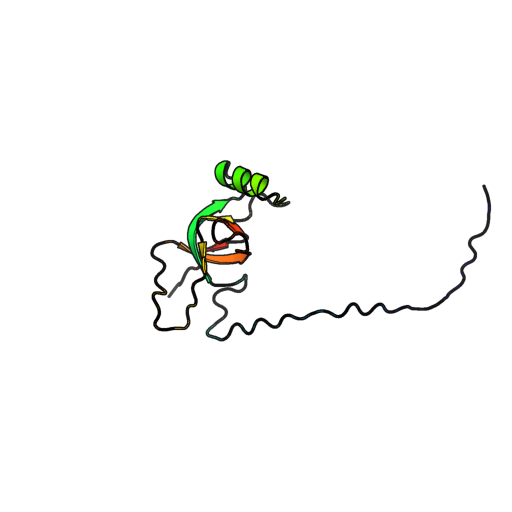 58.56 85 ASN A C 1
ATOM 596 O O . ASN A 1 85 ? 11.773 2.961 -9.214 1.00 58.56 85 ASN A O 1
ATOM 600 N N . SER A 1 86 ? 11.677 4.858 -10.393 1.00 69.12 86 SER A N 1
ATOM 601 C CA . SER A 1 86 ? 11.829 5.754 -9.256 1.00 69.12 86 SER A CA 1
ATOM 602 C C . SER A 1 86 ? 10.464 6.044 -8.637 1.00 69.12 86 SER A C 1
ATOM 604 O O . SER A 1 86 ? 9.682 6.866 -9.109 1.00 69.12 86 SER A O 1
ATOM 606 N N . CYS A 1 87 ? 10.175 5.382 -7.519 1.00 77.94 87 CYS A N 1
ATOM 607 C CA . CYS A 1 87 ? 9.076 5.813 -6.670 1.00 77.94 87 CYS A CA 1
ATOM 608 C C . CYS A 1 87 ? 9.461 7.119 -5.973 1.00 77.94 87 CYS A C 1
ATOM 610 O O . CYS A 1 87 ? 10.334 7.131 -5.109 1.00 77.94 87 CYS A O 1
ATOM 612 N N . SER A 1 88 ? 8.797 8.222 -6.324 1.00 82.19 88 SER A N 1
ATOM 613 C CA . SER A 1 88 ? 8.938 9.488 -5.588 1.00 82.19 88 SER A CA 1
ATOM 614 C C . SER A 1 88 ? 8.088 9.530 -4.306 1.00 82.19 88 SER A C 1
ATOM 616 O O . SER A 1 88 ? 8.131 10.525 -3.582 1.00 82.19 88 SER A O 1
ATOM 618 N N . ALA A 1 89 ? 7.286 8.491 -4.058 1.00 85.88 89 ALA A N 1
ATOM 619 C CA . ALA A 1 89 ? 6.408 8.350 -2.902 1.00 85.88 89 ALA A CA 1
ATOM 620 C C . ALA A 1 89 ? 6.858 7.170 -2.015 1.00 85.88 89 ALA A C 1
ATOM 622 O O . ALA A 1 89 ? 8.057 6.935 -1.871 1.00 85.88 89 ALA A O 1
ATOM 623 N N . GLN A 1 90 ? 5.930 6.436 -1.392 1.00 85.00 90 GLN A N 1
ATOM 624 C CA . GLN A 1 90 ? 6.272 5.304 -0.530 1.00 85.00 90 GLN A CA 1
ATOM 625 C C . GLN A 1 90 ? 6.386 4.005 -1.329 1.00 85.00 90 GLN A C 1
ATOM 627 O O . GLN A 1 90 ? 5.441 3.594 -2.004 1.00 85.00 90 GLN A O 1
ATOM 632 N N . ILE A 1 91 ? 7.530 3.331 -1.195 1.00 86.56 91 ILE A N 1
ATOM 633 C CA . ILE A 1 91 ? 7.733 1.975 -1.711 1.00 86.56 91 ILE A CA 1
ATOM 634 C C . ILE A 1 91 ? 7.149 0.985 -0.703 1.00 86.56 91 ILE A C 1
ATOM 636 O O . ILE A 1 91 ? 7.458 1.031 0.491 1.00 86.56 91 ILE A O 1
ATOM 640 N N . VAL A 1 92 ? 6.281 0.099 -1.181 1.00 86.94 92 VAL A N 1
ATOM 641 C CA . VAL A 1 92 ? 5.555 -0.870 -0.355 1.00 86.94 92 VAL A CA 1
ATOM 642 C C . VAL A 1 92 ? 5.437 -2.214 -1.071 1.00 86.94 92 VAL A C 1
ATOM 644 O O . VAL A 1 92 ? 5.439 -2.276 -2.301 1.00 86.94 92 VAL A O 1
ATOM 647 N N . CYS A 1 93 ? 5.286 -3.290 -0.307 1.00 88.50 93 CYS A N 1
ATOM 648 C CA . CYS A 1 93 ? 4.779 -4.562 -0.815 1.00 88.50 93 CYS A CA 1
ATOM 649 C C . CYS A 1 93 ? 3.281 -4.596 -0.579 1.00 88.50 93 CYS A C 1
ATOM 651 O O . CYS A 1 93 ? 2.880 -4.470 0.573 1.00 88.50 93 CYS A O 1
ATOM 653 N N . CYS A 1 94 ? 2.463 -4.797 -1.607 1.00 87.81 94 CYS A N 1
ATOM 654 C CA . CYS A 1 94 ? 1.032 -5.010 -1.395 1.00 87.81 94 CYS A CA 1
ATOM 655 C C . CYS A 1 94 ? 0.586 -6.317 -2.032 1.00 87.81 94 CYS A C 1
ATOM 657 O O . CYS A 1 94 ? 0.989 -6.651 -3.145 1.00 87.81 94 CYS A O 1
ATOM 659 N N . GLU A 1 95 ? -0.300 -7.007 -1.329 1.00 84.06 95 GLU A N 1
ATOM 660 C CA . GLU A 1 95 ? -0.797 -8.337 -1.670 1.00 84.06 95 GLU A CA 1
ATOM 661 C C . GLU A 1 95 ? -1.754 -8.298 -2.869 1.00 84.06 95 GLU A C 1
ATOM 663 O O . GLU A 1 95 ? -1.768 -9.199 -3.707 1.00 84.06 95 GLU A O 1
ATOM 668 N N . ASN A 1 96 ? -2.530 -7.218 -3.000 1.00 78.25 96 ASN A N 1
ATOM 669 C CA . ASN A 1 96 ? -3.478 -7.059 -4.098 1.00 78.25 96 ASN A CA 1
ATOM 670 C C . ASN A 1 96 ? -3.581 -5.599 -4.559 1.00 78.25 96 ASN A C 1
ATOM 672 O O . ASN A 1 96 ? -3.871 -4.727 -3.750 1.00 78.25 96 ASN A O 1
ATOM 676 N N . ASN A 1 97 ? -3.425 -5.339 -5.860 1.00 78.38 97 ASN A N 1
ATOM 677 C CA . ASN A 1 97 ? -3.705 -4.040 -6.498 1.00 78.38 97 ASN A CA 1
ATOM 678 C C . ASN A 1 97 ? -4.612 -4.199 -7.731 1.00 78.38 97 ASN A C 1
ATOM 680 O O . ASN A 1 97 ? -4.394 -3.620 -8.793 1.00 78.38 97 ASN A O 1
ATOM 684 N N . SER A 1 98 ? -5.653 -5.022 -7.615 1.00 77.69 98 SER A N 1
ATOM 685 C CA . SER A 1 98 ? -6.590 -5.267 -8.723 1.00 77.69 98 SER A CA 1
ATOM 686 C C . SER A 1 98 ? -7.606 -4.132 -8.941 1.00 77.69 98 SER A C 1
ATOM 688 O O . SER A 1 98 ? -8.532 -4.279 -9.731 1.00 77.69 98 SER A O 1
ATOM 690 N N . PHE A 1 99 ? -7.447 -2.986 -8.270 1.00 82.94 99 PHE A N 1
ATOM 691 C CA . PHE A 1 99 ? -8.390 -1.858 -8.295 1.00 82.94 99 PHE A CA 1
ATOM 692 C C . PHE A 1 99 ? -7.889 -0.711 -9.174 1.00 82.94 99 PHE A C 1
ATOM 694 O O . PHE A 1 99 ? -8.029 0.460 -8.827 1.00 82.94 99 PHE A O 1
ATOM 701 N N . HIS A 1 100 ? -7.265 -1.053 -10.306 1.00 80.31 100 HIS A N 1
ATOM 702 C CA . HIS A 1 100 ? -6.712 -0.093 -11.268 1.00 80.31 100 HIS A CA 1
ATOM 703 C C . HIS A 1 100 ? -5.684 0.880 -10.663 1.00 80.31 100 HIS A C 1
ATOM 705 O O . HIS A 1 100 ? -5.548 2.007 -11.135 1.00 80.31 100 HIS A O 1
ATOM 711 N N . GLY A 1 101 ? -4.980 0.477 -9.603 1.00 77.38 101 GLY A N 1
ATOM 712 C CA . GLY A 1 101 ? -4.041 1.355 -8.910 1.00 77.38 101 GLY A CA 1
ATOM 713 C C . GLY A 1 101 ? -4.683 2.368 -7.968 1.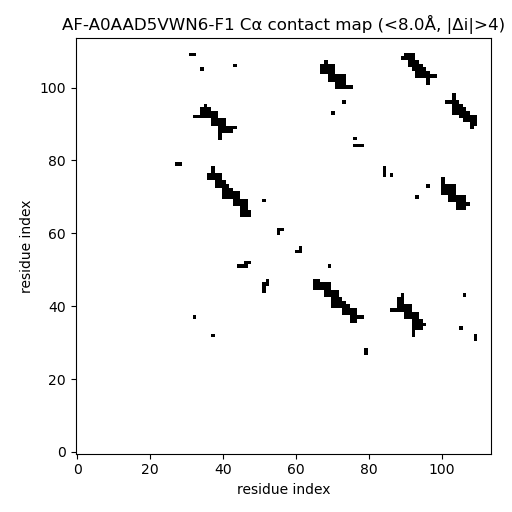00 77.38 101 GLY A C 1
ATOM 714 O O . GLY A 1 101 ? -3.963 3.154 -7.372 1.00 77.38 101 GLY A O 1
ATOM 715 N N . ILE A 1 102 ? -6.008 2.390 -7.798 1.00 83.88 102 ILE A N 1
ATOM 716 C CA . ILE A 1 102 ? -6.668 3.354 -6.900 1.00 83.88 102 ILE A CA 1
ATOM 717 C C . ILE A 1 102 ? -6.417 2.969 -5.440 1.00 83.88 102 ILE A C 1
ATOM 719 O O . ILE A 1 102 ? -6.067 3.820 -4.621 1.00 83.88 102 ILE A O 1
ATOM 723 N N . VAL A 1 103 ? -6.560 1.679 -5.135 1.00 87.31 103 VAL A N 1
ATOM 724 C CA . VAL A 1 103 ? -6.264 1.106 -3.823 1.00 87.31 103 VAL A CA 1
ATOM 725 C C . VAL A 1 103 ? -5.488 -0.195 -3.968 1.00 87.31 103 VAL A C 1
ATOM 727 O O . VAL A 1 103 ? -5.761 -0.992 -4.866 1.00 87.31 103 VAL A O 1
ATOM 730 N N . ALA A 1 104 ? -4.552 -0.424 -3.055 1.00 88.31 104 ALA A N 1
ATOM 731 C CA . ALA A 1 104 ? -3.855 -1.690 -2.901 1.00 88.31 104 ALA A CA 1
ATOM 732 C C . ALA A 1 104 ? -4.001 -2.194 -1.460 1.00 88.31 104 ALA A C 1
ATOM 734 O O . ALA A 1 104 ? -3.926 -1.417 -0.514 1.00 88.31 104 ALA A O 1
ATOM 735 N N . ILE A 1 105 ? -4.244 -3.487 -1.281 1.00 87.62 105 ILE A N 1
ATOM 736 C CA . ILE A 1 105 ? -4.559 -4.112 0.009 1.00 87.62 105 ILE A CA 1
ATOM 737 C C . ILE A 1 105 ? -3.329 -4.846 0.539 1.00 87.62 105 ILE A C 1
ATOM 739 O O . ILE A 1 105 ? -2.569 -5.425 -0.239 1.00 87.62 105 ILE A O 1
ATOM 743 N N . GLY A 1 106 ? -3.173 -4.865 1.865 1.00 86.44 106 GLY A N 1
ATOM 744 C CA . GLY A 1 106 ? -2.123 -5.640 2.526 1.00 86.44 106 GLY A CA 1
ATOM 745 C C . GLY A 1 106 ? -0.753 -5.008 2.328 1.00 86.44 106 GLY A C 1
ATOM 746 O O . GLY A 1 106 ? 0.219 -5.709 2.072 1.00 86.44 106 GLY A O 1
ATOM 747 N N . CYS A 1 107 ? -0.692 -3.677 2.372 1.00 89.25 107 CYS A N 1
ATOM 748 C CA . CYS A 1 107 ? 0.510 -2.926 2.057 1.00 89.25 107 CYS A CA 1
ATOM 749 C C . CYS A 1 107 ? 1.463 -2.832 3.250 1.00 89.25 107 CYS A C 1
ATOM 751 O O . CYS A 1 107 ? 1.167 -2.167 4.240 1.00 89.25 107 CYS A O 1
ATOM 753 N N . THR A 1 108 ? 2.646 -3.417 3.141 1.00 87.56 108 THR A N 1
ATOM 754 C CA . THR A 1 108 ? 3.719 -3.270 4.126 1.00 87.56 108 THR A CA 1
ATOM 755 C C . THR A 1 108 ? 4.804 -2.339 3.589 1.00 87.56 108 THR A C 1
ATOM 757 O O . THR A 1 108 ? 5.233 -2.526 2.447 1.00 87.56 108 THR A O 1
ATOM 760 N N . PRO A 1 109 ? 5.276 -1.351 4.374 1.00 85.00 109 PRO A N 1
ATOM 761 C CA . PRO A 1 109 ? 6.409 -0.519 3.983 1.00 85.00 109 PRO A CA 1
ATOM 762 C C . PRO A 1 109 ? 7.629 -1.373 3.654 1.00 85.00 109 PRO A C 1
ATOM 764 O O . PRO A 1 109 ? 7.987 -2.261 4.427 1.00 85.00 109 PRO A O 1
ATOM 767 N N . LEU A 1 110 ? 8.266 -1.086 2.521 1.00 79.50 110 LEU A N 1
ATOM 768 C CA . LEU A 1 110 ? 9.582 -1.623 2.225 1.00 79.50 110 LEU A CA 1
ATOM 769 C C . LEU A 1 110 ? 10.641 -0.678 2.766 1.00 79.50 110 LEU A C 1
ATOM 771 O O . LEU A 1 110 ? 10.845 0.412 2.233 1.00 79.50 110 LEU A O 1
ATOM 775 N N . ASN A 1 111 ? 11.338 -1.128 3.802 1.00 67.31 111 ASN A N 1
ATOM 776 C CA . ASN A 1 111 ? 12.547 -0.474 4.265 1.00 67.31 111 ASN A CA 1
ATOM 777 C C . ASN A 1 111 ? 13.737 -1.179 3.616 1.00 67.31 111 ASN A C 1
ATOM 779 O O . ASN A 1 111 ? 13.988 -2.356 3.870 1.00 67.31 111 ASN A O 1
ATOM 783 N N . PHE A 1 112 ? 14.473 -0.459 2.774 1.00 62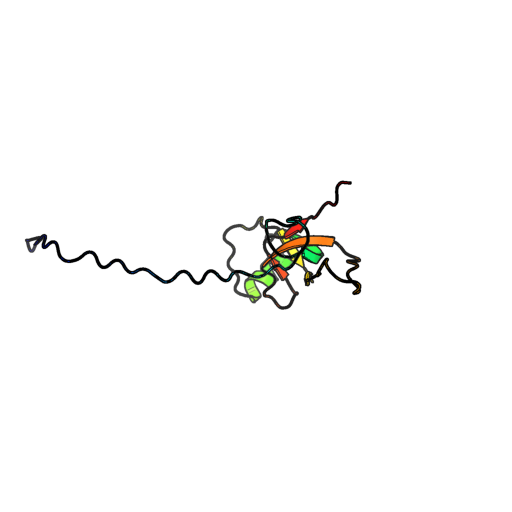.28 112 PHE A N 1
ATOM 784 C CA . PHE A 1 112 ? 15.809 -0.876 2.361 1.00 62.28 112 PHE A CA 1
ATOM 785 C C . PHE A 1 112 ? 16.771 -0.515 3.497 1.00 62.28 112 PHE A C 1
ATOM 787 O O . PHE A 1 112 ? 17.491 0.477 3.410 1.00 62.28 112 PHE A O 1
ATOM 794 N N . ASP A 1 113 ? 16.713 -1.247 4.610 1.00 44.62 113 ASP A N 1
ATOM 795 C CA . ASP A 1 113 ? 17.750 -1.139 5.634 1.00 44.62 113 ASP A CA 1
ATOM 796 C C . ASP A 1 113 ? 19.059 -1.670 5.019 1.00 44.62 113 ASP A C 1
ATOM 798 O O . ASP A 1 113 ? 19.154 -2.843 4.649 1.00 44.62 113 ASP A O 1
ATOM 802 N N . ALA A 1 114 ? 20.012 -0.757 4.810 1.00 37.81 114 ALA A N 1
ATOM 803 C CA . ALA A 1 114 ? 21.332 -1.002 4.228 1.00 37.81 114 ALA A CA 1
ATOM 804 C C . ALA A 1 114 ? 22.353 -1.457 5.279 1.00 37.81 114 ALA A C 1
ATOM 806 O O . ALA A 1 114 ? 22.296 -0.942 6.421 1.00 37.81 114 ALA A O 1
#

Secondary structure (DSSP, 8-state):
---------------------------SS--S-SSS-EEEEEEEEETTSHHHHHHHHHTT---S-TT-EEEEEEEE--SSSSS----SSEEEE-SB-TTTTSEEES-EE-----

Solvent-accessible surface area (backbone atoms only — not comparable to full-atom values): 7209 Å² total; per-residue (Å²): 141,86,86,82,89,77,88,71,91,72,77,92,74,82,79,77,74,79,78,81,75,78,76,74,79,78,87,70,85,73,84,85,42,88,64,33,60,46,26,29,15,67,44,76,42,42,34,65,38,72,71,48,39,53,52,32,56,76,70,68,55,86,65,94,60,54,72,44,29,26,22,35,52,27,44,82,44,66,95,79,62,100,58,96,62,75,60,90,52,45,49,23,20,26,55,40,55,89,52,84,24,53,41,20,40,57,36,41,79,59,76,85,81,127

Nearest PDB structures (foldseek):
  6e98-assembly1_A  TM=8.011E-01  e=1.599E-08  Phanerochaete carnosa HHB-10118-sp
  7s86-assembly1_A  TM=8.403E-01  e=1.663E-07  Schizophyllum commune
  5w0y-assembly1_A  TM=7.917E-01  e=6.435E-08  Serpula lacrymans var. lacrymans S7.9
  2nbh-assembly1_A  TM=6.794E-01  e=1.465E-07  Schizophyllum commune H4-8

Radius of gyration: 21.61 Å; Cα contacts (8 Å, |Δi|>4): 164; chains: 1; bounding box: 62×58×31 Å

Organism: NCBI:txid56174

Sequence (114 aa):
MYFNMQFKLSALVAAALATSVIASLNGGSGDICSTGPIQCCNSVQPSSSTAVSQILDLLGIVHQDLSIPIGITCTPIDVIGPGDNSCSAQIVCCENNSFHGIVAIGCTPLNFDA

Mean predicted aligned error: 14.84 Å

Foldseek 3Di:
DDDDDPPDDDDDPPPPPDPPPPPPCPPDDDCLDPQAFKKQAQDKDFQLPPVNVVVCVVVVNDDPDRRWIKGAQIDGASPPDPDPRDRPHFIWGFNDDPPVSGMTTNTDGRDPPD